Protein AF-A0AAU9LL70-F1 (afdb_monomer_lite)

Organism: NCBI:txid622444

Secondary structure (DSSP, 8-state):
----SSS--HHHHHHHHHHHHH-TTS-HHHHHHHHHHHTT------S-----SSHHHHHHHHHHHHHHHHHHHHHHHHHHHHHHHHHHHHHHHHHH--

Structure (mmCIF, N/CA/C/O backbone):
data_AF-A0AAU9LL70-F1
#
_entry.id   AF-A0AAU9LL70-F1
#
loop_
_atom_site.group_PDB
_atom_site.id
_atom_site.type_symbol
_atom_site.label_atom_id
_atom_site.label_alt_id
_atom_site.label_comp_id
_atom_site.label_asym_id
_atom_site.label_entity_id
_atom_site.label_seq_id
_atom_site.pdbx_PDB_ins_code
_atom_site.Cartn_x
_atom_site.Cartn_y
_atom_site.Cartn_z
_atom_site.occupancy
_atom_site.B_iso_or_equiv
_atom_site.auth_seq_id
_atom_site.auth_comp_id
_atom_site.auth_asym_id
_atom_site.auth_atom_id
_atom_site.pdbx_PDB_model_num
ATOM 1 N N . MET A 1 1 ? 11.683 7.962 -34.317 1.00 46.47 1 MET A N 1
ATOM 2 C CA . MET A 1 1 ? 12.160 8.437 -32.997 1.00 46.47 1 MET A CA 1
ATOM 3 C C . MET A 1 1 ? 12.930 7.298 -32.333 1.00 46.47 1 MET A C 1
ATOM 5 O O . MET A 1 1 ? 12.306 6.416 -31.763 1.00 46.47 1 MET A O 1
ATOM 9 N N . SER A 1 2 ? 14.258 7.250 -32.496 1.00 46.19 2 SER A N 1
ATOM 10 C CA . SER A 1 2 ? 15.106 6.187 -31.930 1.00 46.19 2 SER A CA 1
ATOM 11 C C . SER A 1 2 ? 15.526 6.580 -30.514 1.00 46.19 2 SER A C 1
ATOM 13 O O . SER A 1 2 ? 16.367 7.462 -30.321 1.00 46.19 2 SER A O 1
ATOM 15 N N . THR A 1 3 ? 14.884 5.991 -29.507 1.00 55.53 3 THR A N 1
ATOM 16 C CA . THR A 1 3 ? 15.307 6.129 -28.115 1.00 55.53 3 THR A CA 1
ATOM 17 C C . THR A 1 3 ? 16.560 5.279 -27.945 1.00 55.53 3 THR A C 1
ATOM 19 O O . THR A 1 3 ? 16.478 4.069 -27.799 1.00 55.53 3 THR A O 1
ATOM 22 N N . LYS A 1 4 ? 17.740 5.908 -28.015 1.00 56.69 4 LYS A N 1
ATOM 23 C CA . LYS A 1 4 ? 19.054 5.271 -27.803 1.00 56.69 4 LYS A CA 1
ATOM 24 C C . LYS A 1 4 ? 19.132 4.596 -26.420 1.00 56.69 4 LYS A C 1
ATOM 26 O O . LYS A 1 4 ? 19.624 5.204 -25.472 1.00 56.69 4 LYS A O 1
ATOM 31 N N . GLY A 1 5 ? 18.557 3.404 -26.273 1.00 62.56 5 GLY A N 1
ATOM 32 C CA . GLY A 1 5 ? 18.642 2.505 -25.117 1.00 62.56 5 GLY A CA 1
ATOM 33 C C . GLY A 1 5 ? 18.089 3.003 -23.772 1.00 62.56 5 GLY A C 1
ATOM 34 O O . GLY A 1 5 ? 18.131 2.244 -22.810 1.00 62.56 5 GLY A O 1
ATOM 35 N N . LYS A 1 6 ? 17.600 4.251 -23.657 1.00 64.19 6 LYS A N 1
ATOM 36 C CA . LYS A 1 6 ? 17.181 4.844 -22.366 1.00 64.19 6 LYS A CA 1
ATOM 37 C C . LYS A 1 6 ? 15.733 4.552 -21.977 1.00 64.19 6 LYS A C 1
ATOM 39 O O . LYS A 1 6 ? 15.448 4.374 -20.800 1.00 64.19 6 LYS A O 1
ATOM 44 N N . TRP A 1 7 ? 14.823 4.540 -22.947 1.00 77.31 7 TRP A N 1
ATOM 45 C CA . TRP A 1 7 ? 13.389 4.379 -22.711 1.00 77.31 7 TRP A CA 1
ATOM 46 C C . TRP A 1 7 ? 12.762 3.551 -23.822 1.00 77.31 7 TRP A C 1
ATOM 48 O O . TRP A 1 7 ? 13.132 3.697 -24.986 1.00 77.31 7 TRP A O 1
ATOM 58 N N . LEU A 1 8 ? 11.778 2.729 -23.463 1.00 82.44 8 LEU A N 1
ATOM 59 C CA . LEU A 1 8 ? 10.976 1.997 -24.435 1.00 82.44 8 LEU A CA 1
ATOM 60 C C . LEU A 1 8 ? 10.041 2.953 -25.176 1.00 82.44 8 LEU A C 1
ATOM 62 O O . LEU A 1 8 ? 9.315 3.734 -24.547 1.00 82.44 8 LEU A O 1
ATOM 66 N N . THR A 1 9 ? 10.014 2.852 -26.501 1.00 85.75 9 THR A N 1
ATOM 67 C CA . THR A 1 9 ? 8.973 3.488 -27.311 1.00 85.75 9 THR A CA 1
ATOM 68 C C . THR A 1 9 ? 7.618 2.824 -27.050 1.00 85.75 9 THR A C 1
ATOM 70 O O . THR A 1 9 ? 7.533 1.720 -26.508 1.00 85.75 9 THR A O 1
ATOM 73 N N . ILE A 1 10 ? 6.533 3.498 -27.439 1.00 84.25 10 ILE A N 1
ATOM 74 C CA . ILE A 1 10 ? 5.170 2.956 -27.317 1.00 84.25 10 ILE A CA 1
ATOM 75 C C . ILE A 1 10 ? 5.061 1.604 -28.037 1.00 84.25 10 ILE A C 1
ATOM 77 O O . ILE A 1 10 ? 4.525 0.651 -27.484 1.00 84.25 10 ILE A O 1
ATOM 81 N N . GLU A 1 11 ? 5.653 1.491 -29.224 1.00 86.00 11 GLU A N 1
ATOM 82 C CA . GLU A 1 11 ? 5.652 0.261 -30.015 1.00 86.00 11 GLU A CA 1
ATOM 83 C C . GLU A 1 11 ? 6.383 -0.891 -29.310 1.00 86.00 11 GLU A C 1
ATOM 85 O O . GLU A 1 11 ? 5.865 -2.005 -29.232 1.00 86.00 11 GLU A O 1
ATOM 90 N N . GLN A 1 12 ? 7.542 -0.618 -28.703 1.00 86.12 12 GLN A N 1
ATOM 91 C CA . GLN A 1 12 ? 8.290 -1.623 -27.942 1.00 86.12 12 GLN A CA 1
ATOM 92 C C . GLN A 1 12 ? 7.522 -2.081 -26.691 1.00 86.12 12 GLN A C 1
ATOM 94 O O . GLN A 1 12 ? 7.550 -3.262 -26.347 1.00 86.12 12 GLN A O 1
ATOM 99 N N . LYS A 1 13 ? 6.774 -1.183 -26.033 1.00 87.25 13 LYS A N 1
ATOM 100 C CA . LYS A 1 13 ? 5.883 -1.553 -24.917 1.00 87.25 13 LYS A CA 1
ATOM 101 C C . LYS A 1 13 ? 4.769 -2.494 -25.374 1.00 87.25 13 LYS A C 1
ATOM 103 O O . LYS A 1 13 ? 4.533 -3.506 -24.719 1.00 87.25 13 LYS A O 1
ATOM 108 N N . CYS A 1 14 ? 4.128 -2.204 -26.507 1.00 89.50 14 CYS A N 1
ATOM 109 C CA . CYS A 1 14 ? 3.105 -3.082 -27.078 1.00 89.50 14 CYS A CA 1
ATOM 110 C C . CYS A 1 14 ? 3.667 -4.474 -27.407 1.00 89.50 14 CYS A C 1
ATOM 112 O O . CYS A 1 14 ? 2.997 -5.474 -27.160 1.00 89.50 14 CYS A O 1
ATOM 114 N N . GLN A 1 15 ? 4.911 -4.558 -27.890 1.00 86.81 15 GLN A N 1
ATOM 115 C CA . GLN A 1 15 ? 5.580 -5.837 -28.158 1.00 86.81 15 GLN A CA 1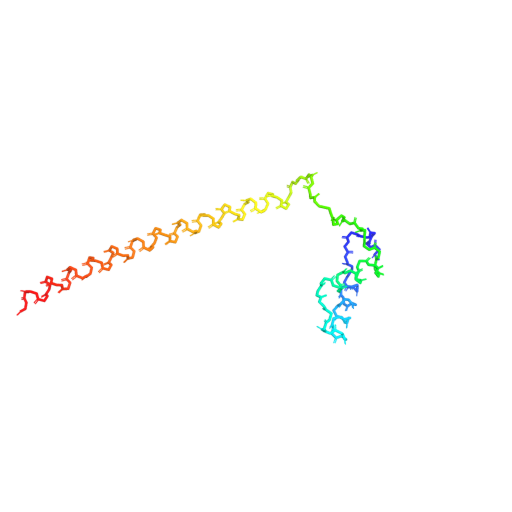
ATOM 116 C C . GLN A 1 15 ? 5.850 -6.647 -26.879 1.00 86.81 15 GLN A C 1
ATOM 118 O O . GLN A 1 15 ? 5.656 -7.860 -26.883 1.00 86.81 15 GLN A O 1
ATOM 123 N N . ILE A 1 16 ? 6.233 -5.996 -25.774 1.00 87.56 16 ILE A N 1
ATOM 124 C CA . ILE A 1 16 ? 6.405 -6.664 -24.469 1.00 87.56 16 ILE A CA 1
ATOM 125 C C . ILE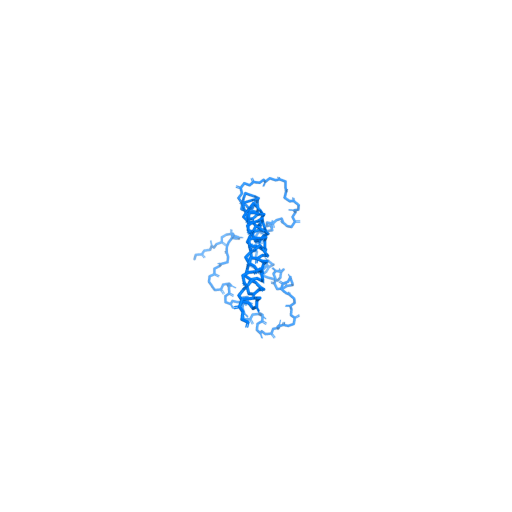 A 1 16 ? 5.070 -7.206 -23.953 1.00 87.56 16 ILE A C 1
ATOM 127 O O . ILE A 1 16 ? 5.004 -8.347 -23.500 1.00 87.56 16 ILE A O 1
ATOM 131 N N . ILE A 1 17 ? 4.002 -6.410 -24.053 1.00 87.81 17 ILE A N 1
ATOM 132 C CA . ILE A 1 17 ? 2.653 -6.822 -23.645 1.00 87.81 17 ILE A CA 1
ATOM 133 C C . ILE A 1 17 ? 2.193 -8.021 -24.485 1.00 87.81 17 ILE A C 1
ATOM 135 O O . ILE A 1 17 ? 1.746 -9.023 -23.932 1.00 87.81 17 ILE A O 1
ATOM 139 N N . ALA A 1 18 ? 2.373 -7.972 -25.807 1.00 88.31 18 ALA A N 1
ATOM 140 C CA . ALA A 1 18 ? 2.036 -9.084 -26.692 1.00 88.31 18 ALA A CA 1
ATOM 141 C C . ALA A 1 18 ? 2.834 -10.360 -26.365 1.00 88.31 18 ALA A C 1
ATOM 143 O O . ALA A 1 18 ? 2.261 -11.449 -26.382 1.00 88.31 18 ALA A O 1
ATOM 144 N N . GLN A 1 19 ? 4.123 -10.235 -26.027 1.00 85.25 19 GLN A N 1
ATOM 145 C CA . GLN A 1 19 ? 4.946 -11.371 -25.602 1.00 85.25 19 GLN A CA 1
ATOM 146 C C . GLN A 1 19 ? 4.431 -11.983 -24.292 1.00 85.25 19 GLN A C 1
ATOM 148 O O . GLN A 1 19 ? 4.283 -13.199 -24.206 1.00 85.25 19 GLN A O 1
ATOM 153 N N . HIS A 1 20 ? 4.081 -11.154 -23.304 1.00 85.06 20 HIS A N 1
ATOM 154 C CA . HIS A 1 20 ? 3.489 -11.616 -22.045 1.00 85.06 20 HIS A CA 1
ATOM 155 C C . HIS A 1 20 ? 2.144 -12.327 -22.253 1.00 85.06 20 HIS A C 1
ATOM 157 O O . HIS A 1 20 ? 1.865 -13.323 -21.598 1.00 85.06 20 HIS A O 1
ATOM 163 N N . HIS A 1 21 ? 1.309 -11.852 -23.180 1.00 83.62 21 HIS A N 1
ATOM 164 C CA . HIS A 1 21 ? 0.038 -12.515 -23.486 1.00 83.62 21 HIS A CA 1
ATOM 165 C C . HIS A 1 21 ? 0.204 -13.856 -24.210 1.00 83.62 21 HIS A C 1
ATOM 167 O O . HIS A 1 21 ? -0.654 -14.722 -24.059 1.00 83.62 21 HIS A O 1
ATOM 173 N N . ARG A 1 22 ? 1.275 -14.035 -24.992 1.00 81.50 22 ARG A N 1
ATOM 174 C CA . ARG A 1 22 ? 1.572 -15.307 -25.671 1.00 81.50 22 ARG A CA 1
ATOM 175 C C . ARG A 1 22 ? 2.132 -16.352 -24.715 1.00 81.50 22 ARG A C 1
ATOM 177 O O . ARG A 1 22 ? 1.783 -17.520 -24.830 1.00 81.50 22 ARG A O 1
ATOM 184 N N . GLU A 1 23 ? 2.965 -15.927 -23.770 1.00 73.69 23 GLU A N 1
ATOM 185 C CA . GLU A 1 23 ? 3.624 -16.809 -22.803 1.00 73.69 23 GLU A CA 1
ATOM 186 C C . GLU A 1 23 ? 3.471 -16.257 -21.372 1.00 73.69 23 GLU A C 1
ATOM 188 O O . GLU A 1 23 ? 4.442 -15.806 -20.759 1.00 73.69 23 GLU A O 1
ATOM 193 N N . PRO A 1 24 ? 2.250 -16.291 -20.802 1.00 66.00 24 PRO A N 1
ATOM 194 C CA . PRO A 1 24 ? 1.961 -15.711 -19.486 1.00 66.00 24 PRO A CA 1
ATOM 195 C C . PRO A 1 24 ? 2.622 -16.463 -18.318 1.00 66.00 24 PRO A C 1
ATOM 197 O O . PRO A 1 24 ? 2.596 -15.990 -17.186 1.00 66.00 24 PRO A O 1
ATOM 200 N N . SER A 1 25 ? 3.228 -17.628 -18.574 1.00 57.72 25 SER A N 1
ATOM 201 C CA . SER A 1 25 ? 4.029 -18.382 -17.601 1.00 57.72 25 SER A CA 1
ATOM 202 C C . SER A 1 25 ? 5.450 -17.837 -17.423 1.00 57.72 25 SER A C 1
ATOM 204 O O . SER A 1 25 ? 6.161 -18.282 -16.521 1.00 57.72 25 SER A O 1
ATOM 206 N N . ILE A 1 26 ? 5.889 -16.898 -18.268 1.00 64.62 26 ILE A N 1
ATOM 207 C CA . ILE A 1 26 ? 7.179 -16.227 -18.111 1.00 64.62 26 ILE A CA 1
ATOM 208 C C . ILE A 1 26 ? 7.107 -15.324 -16.877 1.00 64.62 26 ILE A C 1
ATOM 210 O O . ILE A 1 26 ? 6.390 -14.325 -16.852 1.00 64.62 26 ILE A O 1
ATOM 214 N N . ASN A 1 27 ? 7.895 -15.652 -15.850 1.00 77.31 27 ASN A N 1
ATOM 215 C CA . ASN A 1 27 ? 8.086 -14.782 -14.691 1.00 77.31 27 ASN A CA 1
ATOM 216 C C . ASN A 1 27 ? 8.555 -13.396 -15.176 1.00 77.31 27 ASN A C 1
ATOM 218 O O . ASN A 1 27 ? 9.435 -13.308 -16.034 1.00 77.31 27 ASN A O 1
ATOM 222 N N . TYR A 1 28 ? 8.013 -12.311 -14.616 1.00 79.12 28 TYR A N 1
ATOM 223 C CA . TYR A 1 28 ? 8.356 -10.931 -14.979 1.00 79.12 28 TYR A CA 1
ATOM 224 C C . TYR A 1 28 ? 9.870 -10.664 -15.088 1.00 79.12 28 TYR A C 1
ATOM 226 O O . TYR A 1 28 ? 10.297 -9.881 -15.939 1.00 79.12 28 TYR A O 1
ATOM 234 N N . THR A 1 29 ? 10.699 -11.355 -14.300 1.00 79.38 29 THR A N 1
ATOM 235 C CA . THR A 1 29 ? 12.167 -11.300 -14.402 1.00 79.38 29 THR A CA 1
ATOM 236 C C . THR A 1 29 ? 12.680 -11.751 -15.772 1.00 79.38 29 THR A C 1
ATOM 238 O O . THR A 1 29 ? 13.501 -11.066 -16.383 1.00 79.38 29 THR A O 1
ATOM 241 N N . GLN A 1 30 ? 12.171 -12.867 -16.291 1.00 78.94 30 GLN A N 1
ATOM 242 C CA . GLN A 1 30 ? 12.545 -13.415 -17.595 1.00 78.94 30 GLN A CA 1
ATOM 243 C C . GLN A 1 30 ? 12.032 -12.536 -18.743 1.00 78.94 30 GLN A C 1
ATOM 245 O O . GLN A 1 30 ? 12.781 -12.270 -19.682 1.00 78.94 30 GLN A O 1
ATOM 250 N N . LEU A 1 31 ? 10.813 -11.994 -18.630 1.00 83.06 31 LEU A N 1
ATOM 251 C CA . LEU A 1 31 ? 10.277 -11.038 -19.607 1.00 83.06 31 LEU A CA 1
ATOM 252 C C . LEU A 1 31 ? 11.120 -9.754 -19.654 1.00 83.06 31 LEU A C 1
ATOM 254 O O . LEU A 1 31 ? 11.384 -9.212 -20.727 1.00 83.06 31 LEU A O 1
ATOM 258 N N . SER A 1 32 ? 11.589 -9.286 -18.493 1.00 81.56 32 SER A N 1
ATOM 259 C CA . SER A 1 32 ? 12.463 -8.113 -18.408 1.00 81.56 32 SER A CA 1
ATOM 260 C C . SER A 1 32 ? 13.831 -8.358 -19.051 1.00 81.56 32 SER A C 1
ATOM 262 O O . SER A 1 32 ? 14.354 -7.471 -19.725 1.00 81.56 32 SER A O 1
ATOM 264 N N . LEU A 1 33 ? 14.396 -9.559 -18.883 1.00 82.12 33 LEU A N 1
ATOM 265 C CA . LEU A 1 33 ? 15.663 -9.944 -19.500 1.00 82.12 33 LEU A CA 1
ATOM 266 C C . LEU A 1 33 ? 15.510 -10.029 -21.020 1.00 82.12 33 LEU A C 1
ATOM 268 O O . LEU A 1 33 ? 16.300 -9.428 -21.744 1.00 82.12 33 LEU A O 1
ATOM 272 N N . TRP A 1 34 ? 14.441 -10.677 -21.488 1.00 85.81 34 TRP A N 1
ATOM 273 C CA . TRP A 1 34 ? 14.089 -10.734 -22.904 1.00 85.81 34 TRP A CA 1
ATOM 274 C C . TRP A 1 34 ? 13.969 -9.335 -23.516 1.00 85.81 34 TRP A C 1
ATOM 276 O O . TRP A 1 34 ? 14.586 -9.064 -24.543 1.00 85.81 34 TRP A O 1
ATOM 286 N N . ALA A 1 35 ? 13.246 -8.417 -22.866 1.00 84.94 35 ALA A N 1
ATOM 287 C CA . ALA A 1 35 ? 13.072 -7.053 -23.362 1.00 84.94 35 ALA A CA 1
ATOM 288 C C . ALA A 1 35 ? 14.401 -6.279 -23.418 1.00 84.94 35 ALA A C 1
ATOM 290 O O . ALA A 1 35 ? 14.659 -5.564 -24.388 1.00 84.94 35 ALA A O 1
ATOM 291 N N . LYS A 1 36 ? 15.264 -6.443 -22.404 1.00 81.62 36 LYS A N 1
ATOM 292 C CA . LYS A 1 36 ? 16.602 -5.830 -22.375 1.00 81.62 36 LYS A CA 1
ATOM 293 C C . LYS A 1 36 ? 17.464 -6.304 -23.541 1.00 81.62 36 LYS A C 1
ATOM 295 O O . LYS A 1 36 ? 18.044 -5.471 -24.231 1.00 81.62 36 LYS A O 1
ATOM 300 N N . THR A 1 37 ? 17.488 -7.612 -23.793 1.00 83.44 37 THR A N 1
ATOM 301 C CA . THR A 1 37 ? 18.223 -8.206 -24.917 1.00 83.44 37 THR A CA 1
ATOM 302 C C . THR A 1 37 ? 17.632 -7.788 -26.264 1.00 83.44 37 THR A C 1
ATOM 304 O O . THR A 1 37 ? 18.367 -7.398 -27.163 1.00 83.44 37 THR A O 1
ATOM 307 N N . ARG A 1 38 ? 16.302 -7.829 -26.413 1.00 83.88 38 ARG A N 1
ATOM 308 C CA . ARG A 1 38 ? 15.603 -7.609 -27.689 1.00 83.88 38 ARG A CA 1
ATOM 309 C C . ARG A 1 38 ? 15.705 -6.180 -28.218 1.00 83.88 38 ARG A C 1
ATOM 311 O O . ARG A 1 38 ? 15.694 -5.995 -29.436 1.00 83.88 38 ARG A O 1
ATOM 318 N N . PHE A 1 39 ? 15.735 -5.199 -27.318 1.00 85.12 39 PHE A N 1
ATOM 319 C CA . PHE A 1 39 ? 15.738 -3.772 -27.655 1.00 85.12 39 PHE A CA 1
ATOM 320 C C . PHE A 1 39 ? 17.069 -3.083 -27.372 1.00 85.12 39 PHE A C 1
ATOM 322 O O . PHE A 1 39 ? 17.110 -1.854 -27.396 1.00 85.12 39 PHE A O 1
ATOM 329 N N . GLU A 1 40 ? 18.121 -3.856 -27.075 1.00 76.88 40 GLU A N 1
ATOM 330 C CA . GLU A 1 40 ? 19.446 -3.329 -26.727 1.00 76.88 40 GLU A CA 1
ATOM 331 C C . GLU A 1 40 ? 19.338 -2.219 -25.671 1.00 76.88 40 GLU A C 1
ATOM 333 O O . GLU A 1 40 ? 19.986 -1.170 -25.741 1.00 76.88 40 GLU A O 1
ATOM 338 N N . LEU A 1 41 ? 18.444 -2.428 -24.694 1.00 73.81 41 LEU A N 1
ATOM 339 C CA . LEU A 1 41 ? 18.324 -1.500 -23.582 1.00 73.81 41 LEU A CA 1
ATOM 340 C C . LEU A 1 41 ? 19.660 -1.561 -22.864 1.00 73.81 41 LEU A C 1
ATOM 342 O O . LEU A 1 41 ? 20.088 -2.644 -22.456 1.00 73.81 41 LEU A O 1
ATOM 346 N N . SER A 1 42 ? 20.319 -0.407 -22.748 1.00 64.00 42 SER A N 1
ATOM 347 C CA . SER A 1 42 ? 21.610 -0.311 -22.076 1.00 64.00 42 SER A CA 1
ATOM 348 C C . SER A 1 42 ? 21.522 -1.080 -20.760 1.00 64.00 42 SER A C 1
ATOM 350 O O . SER A 1 42 ? 20.531 -0.900 -20.035 1.00 64.00 42 SER A O 1
ATOM 352 N N . PRO A 1 43 ? 22.507 -1.932 -20.427 1.00 56.28 43 PRO A N 1
ATOM 353 C CA . PRO A 1 43 ? 22.574 -2.532 -19.116 1.00 56.28 43 PRO A CA 1
ATOM 354 C C . PRO A 1 43 ? 22.884 -1.395 -18.147 1.00 56.28 43 PRO A C 1
ATOM 356 O O . PRO A 1 43 ? 24.027 -1.151 -17.776 1.00 56.28 43 PRO A O 1
ATOM 359 N N . ASN A 1 44 ? 21.853 -0.669 -17.723 1.00 47.34 44 ASN A N 1
ATOM 360 C CA . ASN A 1 44 ? 21.896 0.007 -16.447 1.00 47.34 44 ASN A CA 1
ATOM 361 C C . ASN A 1 44 ? 22.003 -1.135 -15.447 1.00 47.34 44 ASN A C 1
ATOM 363 O O . ASN A 1 44 ? 21.004 -1.782 -15.135 1.00 47.34 44 ASN A O 1
ATOM 367 N N . HIS A 1 45 ? 23.251 -1.475 -15.129 1.00 45.34 45 HIS A N 1
ATOM 368 C CA . HIS A 1 45 ? 23.690 -2.143 -13.923 1.00 45.34 45 HIS A CA 1
ATOM 369 C C . HIS A 1 45 ? 22.553 -2.815 -13.153 1.00 45.34 45 HIS A C 1
ATOM 371 O O . HIS A 1 45 ? 21.840 -2.183 -12.379 1.00 45.34 45 HIS A O 1
ATOM 377 N N . SER A 1 46 ? 22.487 -4.138 -13.247 1.00 50.47 46 SER A N 1
ATOM 378 C CA . SER A 1 46 ? 22.249 -4.904 -12.030 1.00 50.47 46 SER A CA 1
ATOM 379 C C . SER A 1 46 ? 23.516 -4.823 -11.167 1.00 50.47 46 SER A C 1
ATOM 381 O O . SER A 1 46 ? 24.212 -5.818 -10.994 1.00 50.47 46 SER A O 1
ATOM 383 N N . GLN A 1 47 ? 23.870 -3.633 -10.682 1.00 43.09 47 GLN A N 1
ATOM 384 C CA . GLN A 1 47 ? 24.889 -3.485 -9.651 1.00 43.09 47 GLN A CA 1
ATOM 385 C C . GLN A 1 47 ? 24.268 -2.722 -8.496 1.00 43.09 47 GLN A C 1
ATOM 387 O O . GLN A 1 47 ? 23.693 -1.654 -8.689 1.00 43.09 47 GLN A O 1
ATOM 392 N N . TYR A 1 48 ? 24.390 -3.313 -7.310 1.00 43.22 48 TYR A N 1
ATOM 393 C CA . TYR A 1 48 ? 24.725 -2.621 -6.070 1.00 43.22 48 TYR A CA 1
ATOM 394 C C . TYR A 1 48 ? 24.958 -1.118 -6.291 1.00 43.22 48 TYR A C 1
ATOM 396 O O . TYR A 1 48 ? 25.974 -0.775 -6.881 1.00 43.22 48 TYR A O 1
ATOM 404 N N . TYR A 1 49 ? 24.014 -0.252 -5.905 1.00 39.62 49 TYR A N 1
ATOM 405 C CA . TYR A 1 49 ? 24.101 1.197 -6.124 1.00 39.62 49 TYR A CA 1
ATOM 406 C C . TYR A 1 49 ? 25.167 1.817 -5.203 1.00 39.62 49 TYR A C 1
ATOM 408 O O . TYR A 1 49 ? 24.923 1.902 -3.999 1.00 39.62 49 TYR A O 1
ATOM 416 N N . PRO A 1 50 ? 26.307 2.332 -5.706 1.00 50.66 50 PRO A N 1
ATOM 417 C CA . PRO A 1 50 ? 27.1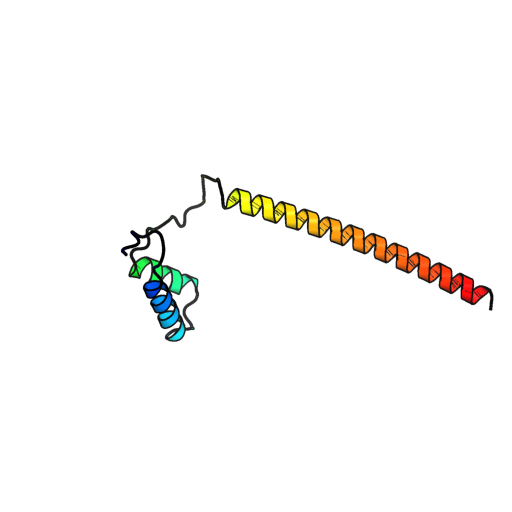86 3.196 -4.942 1.00 50.66 50 PRO A CA 1
ATOM 418 C C . PRO A 1 50 ? 27.109 4.583 -5.597 1.00 50.66 50 PRO A C 1
ATOM 420 O O . PRO A 1 50 ? 27.931 4.925 -6.442 1.00 50.66 50 PRO A O 1
ATOM 423 N N . GLY A 1 51 ? 26.061 5.357 -5.302 1.00 41.69 51 GLY A N 1
ATOM 424 C CA . GLY A 1 51 ? 25.918 6.700 -5.876 1.00 41.69 51 GLY A CA 1
ATOM 425 C C . GLY A 1 51 ? 24.474 7.149 -6.022 1.00 41.69 51 GLY A C 1
ATOM 426 O O . GLY A 1 51 ? 23.818 6.841 -7.014 1.00 41.69 51 GLY A O 1
ATOM 427 N N . GLY A 1 52 ? 23.997 7.890 -5.025 1.00 49.41 52 GLY A N 1
ATOM 428 C CA . GLY A 1 52 ? 22.625 8.359 -4.939 1.00 49.41 52 GLY A CA 1
ATOM 429 C C . GLY A 1 52 ? 22.307 9.595 -5.774 1.00 49.41 52 GLY A C 1
ATOM 430 O O . GLY A 1 52 ? 23.186 10.269 -6.312 1.00 49.41 52 GLY A O 1
ATOM 431 N N . SER A 1 53 ? 21.006 9.900 -5.820 1.00 54.41 53 SER A N 1
ATOM 432 C CA . SER A 1 53 ? 20.472 11.268 -5.626 1.00 54.41 53 SER A CA 1
ATOM 433 C C . SER A 1 53 ? 18.967 11.403 -5.875 1.00 54.41 53 SER A C 1
ATOM 435 O O . SER A 1 53 ? 18.412 12.461 -5.590 1.00 54.41 53 SER A O 1
ATOM 437 N N . ARG A 1 54 ? 18.258 10.371 -6.357 1.00 47.53 54 ARG A N 1
ATOM 438 C CA . ARG A 1 54 ? 16.798 10.492 -6.542 1.00 47.53 54 ARG A CA 1
ATOM 439 C C . ARG A 1 54 ? 15.973 9.319 -6.033 1.00 47.53 54 ARG A C 1
ATOM 441 O O . ARG A 1 54 ? 15.051 9.537 -5.264 1.00 47.53 54 ARG A O 1
ATOM 448 N N . ALA A 1 55 ? 16.338 8.089 -6.381 1.00 53.69 55 ALA A N 1
ATOM 449 C CA . ALA A 1 55 ? 15.663 6.919 -5.821 1.00 53.69 55 ALA A CA 1
ATOM 450 C C . ALA A 1 55 ? 15.896 6.827 -4.303 1.00 53.69 55 ALA A C 1
ATOM 452 O O . ALA A 1 55 ? 14.951 6.656 -3.548 1.00 53.69 55 ALA A O 1
ATOM 453 N N . ASP A 1 56 ? 17.127 7.053 -3.836 1.00 55.59 56 ASP A N 1
ATOM 454 C CA . ASP A 1 56 ? 17.447 6.995 -2.402 1.00 55.59 56 ASP A CA 1
ATOM 455 C C . ASP A 1 56 ? 16.747 8.092 -1.592 1.00 55.59 56 ASP A C 1
ATOM 457 O O . ASP A 1 56 ? 16.292 7.852 -0.477 1.00 55.59 56 ASP A O 1
ATOM 461 N N . THR A 1 57 ? 16.615 9.299 -2.150 1.00 66.44 57 THR A N 1
ATOM 462 C CA . THR A 1 57 ? 15.899 10.396 -1.485 1.00 66.44 57 THR A CA 1
ATOM 463 C C . THR A 1 57 ? 14.397 10.132 -1.450 1.00 66.44 57 THR A C 1
ATOM 465 O O . THR A 1 57 ? 13.763 10.398 -0.428 1.00 66.44 57 THR A O 1
ATOM 468 N N . GLU A 1 58 ? 13.838 9.548 -2.513 1.00 66.69 58 GLU A N 1
ATOM 469 C CA . GLU A 1 58 ? 12.450 9.085 -2.560 1.00 66.69 58 GLU A CA 1
ATOM 470 C C . GLU A 1 58 ? 12.204 7.943 -1.559 1.00 66.69 58 GLU A C 1
ATOM 472 O O . GLU A 1 58 ? 11.244 8.016 -0.793 1.00 66.69 58 GLU A O 1
ATOM 477 N N . HIS A 1 59 ? 13.092 6.949 -1.466 1.00 73.06 59 HIS A N 1
ATOM 478 C CA . HIS A 1 59 ? 12.998 5.864 -0.483 1.00 73.06 59 HIS A CA 1
ATOM 479 C C . HIS A 1 59 ? 13.067 6.388 0.955 1.00 73.06 59 HIS A C 1
ATOM 481 O O . HIS A 1 59 ? 12.176 6.100 1.751 1.00 73.06 59 HIS A O 1
ATOM 487 N N . VAL A 1 60 ? 14.037 7.254 1.270 1.00 79.44 60 VAL A N 1
ATOM 488 C CA . VAL A 1 60 ? 14.150 7.887 2.596 1.00 79.44 60 VAL A CA 1
ATOM 489 C C . VAL A 1 60 ? 12.917 8.736 2.918 1.00 79.44 60 VAL A C 1
ATOM 491 O O . VAL A 1 60 ? 12.462 8.771 4.065 1.00 79.44 60 VAL A O 1
ATOM 494 N N . HIS A 1 61 ? 12.359 9.439 1.932 1.00 83.31 61 HIS A N 1
ATOM 495 C CA . HIS A 1 61 ? 11.139 10.217 2.123 1.00 83.31 61 HIS A CA 1
ATOM 496 C C . HIS A 1 61 ? 9.929 9.315 2.400 1.00 83.31 61 HIS A C 1
ATOM 498 O O . HIS A 1 61 ? 9.180 9.568 3.347 1.00 83.31 61 HIS A O 1
ATOM 504 N N . VAL A 1 62 ? 9.764 8.242 1.627 1.00 88.62 62 VAL A N 1
ATOM 505 C CA . VAL A 1 62 ? 8.694 7.255 1.817 1.00 88.62 62 VAL A CA 1
ATOM 506 C C . VAL A 1 62 ? 8.824 6.560 3.172 1.00 88.62 62 VAL A C 1
ATOM 508 O O . VAL A 1 62 ? 7.819 6.416 3.867 1.00 88.62 62 VAL A O 1
ATOM 511 N N . ASP A 1 63 ? 10.030 6.205 3.606 1.00 89.12 63 ASP A N 1
ATOM 512 C CA . ASP A 1 63 ? 10.255 5.583 4.915 1.00 89.12 63 ASP A CA 1
ATOM 513 C C . ASP A 1 63 ? 9.921 6.538 6.065 1.00 89.12 63 ASP A C 1
ATOM 515 O O . ASP A 1 63 ? 9.244 6.149 7.021 1.00 89.12 63 ASP A O 1
ATOM 519 N N . LYS A 1 64 ? 10.271 7.825 5.937 1.00 94.25 64 LYS A N 1
ATOM 520 C CA . LYS A 1 64 ? 9.837 8.861 6.890 1.00 94.25 64 LYS A CA 1
ATOM 521 C C . LYS A 1 64 ? 8.315 8.995 6.934 1.00 94.25 64 LYS A C 1
ATOM 523 O O . LYS A 1 64 ? 7.750 9.140 8.018 1.00 94.25 64 LYS A O 1
ATOM 528 N N . LEU A 1 65 ? 7.639 8.955 5.784 1.00 95.69 65 LEU A N 1
ATOM 529 C CA . LEU A 1 65 ? 6.175 8.997 5.729 1.00 95.69 65 LEU A CA 1
ATOM 530 C C . LEU A 1 65 ? 5.550 7.756 6.376 1.00 95.69 65 LEU A C 1
ATOM 532 O O . LEU A 1 65 ? 4.608 7.890 7.156 1.00 95.69 65 LEU A O 1
ATOM 536 N N . ARG A 1 66 ? 6.101 6.565 6.122 1.00 95.00 66 ARG A N 1
ATOM 537 C CA . ARG A 1 66 ? 5.662 5.307 6.747 1.00 95.00 66 ARG A CA 1
ATOM 538 C C . ARG A 1 66 ? 5.822 5.342 8.262 1.00 95.00 66 ARG A C 1
ATOM 540 O O . ARG A 1 66 ? 4.900 4.955 8.982 1.00 95.00 66 ARG A O 1
ATOM 547 N N . GLN A 1 67 ? 6.952 5.849 8.749 1.00 95.88 67 GLN A N 1
ATOM 548 C CA . GLN A 1 67 ? 7.199 5.992 10.181 1.00 95.88 67 GLN A CA 1
ATOM 549 C C . GLN A 1 67 ? 6.195 6.958 10.822 1.00 95.88 67 GLN A C 1
ATOM 551 O O . GLN A 1 67 ? 5.580 6.616 11.830 1.00 95.88 67 GLN A O 1
ATOM 556 N N . LYS A 1 68 ? 5.954 8.120 10.199 1.00 97.50 68 LYS A N 1
ATOM 557 C CA . LYS A 1 68 ? 4.946 9.087 10.664 1.00 97.50 68 LYS A CA 1
ATOM 558 C C . LYS A 1 68 ? 3.537 8.498 10.691 1.00 97.50 68 LYS A C 1
ATOM 560 O O . LYS A 1 68 ? 2.827 8.674 11.676 1.00 97.50 68 LYS A O 1
ATOM 565 N N . ALA A 1 69 ? 3.137 7.787 9.637 1.00 96.44 69 ALA A N 1
ATOM 566 C CA . ALA A 1 69 ? 1.828 7.141 9.569 1.00 96.44 69 ALA A CA 1
ATOM 567 C C . ALA A 1 69 ? 1.662 6.081 10.671 1.00 96.44 69 ALA A C 1
ATOM 569 O O . ALA A 1 69 ? 0.612 6.007 11.305 1.00 96.44 69 ALA A O 1
ATOM 570 N N . THR A 1 70 ? 2.717 5.308 10.941 1.00 97.00 70 THR A N 1
ATOM 571 C CA . THR A 1 70 ? 2.721 4.281 11.992 1.00 97.00 70 THR A CA 1
ATOM 572 C C . THR A 1 70 ? 2.601 4.895 13.384 1.00 97.00 70 THR A C 1
ATOM 574 O O . THR A 1 70 ? 1.824 4.407 14.204 1.00 97.00 70 THR A O 1
ATOM 577 N N . GLU A 1 71 ? 3.331 5.978 13.657 1.00 98.06 71 GLU A N 1
ATOM 578 C CA . GLU A 1 71 ? 3.233 6.671 14.944 1.00 98.06 71 GLU A CA 1
ATOM 579 C C . GLU A 1 71 ? 1.837 7.267 15.139 1.00 98.06 71 GLU A C 1
ATOM 581 O O . GLU A 1 71 ? 1.197 7.035 16.165 1.00 98.06 71 GLU A O 1
ATOM 586 N N . ARG A 1 72 ? 1.297 7.930 14.107 1.00 97.50 72 ARG A N 1
ATOM 587 C CA . ARG A 1 72 ? -0.042 8.521 14.184 1.00 97.50 72 ARG A CA 1
ATOM 588 C C . ARG A 1 72 ? -1.133 7.472 14.398 1.00 97.50 72 ARG A C 1
ATOM 590 O O . ARG A 1 72 ? -2.077 7.715 15.147 1.00 97.50 72 ARG A O 1
ATOM 597 N N . LEU A 1 73 ? -0.998 6.297 13.782 1.00 97.75 73 LEU A N 1
ATOM 598 C CA . LEU A 1 73 ? -1.913 5.180 14.008 1.00 97.75 73 LEU A CA 1
ATOM 599 C C . LEU A 1 73 ? -1.897 4.732 15.479 1.00 97.75 73 LEU A C 1
ATOM 601 O O . LEU A 1 73 ? -2.955 4.538 16.075 1.00 97.75 73 LEU A O 1
AT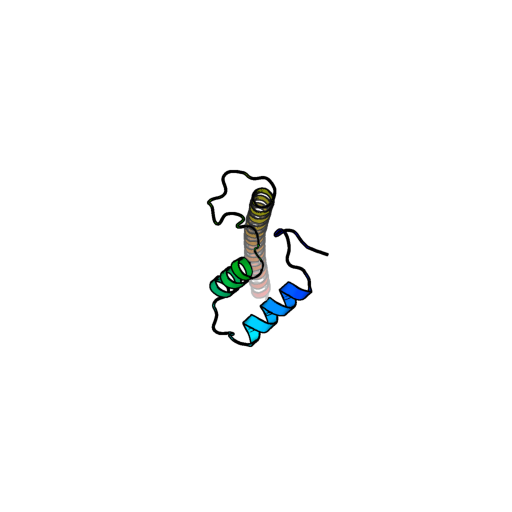OM 605 N N . ARG A 1 74 ? -0.713 4.637 16.096 1.00 97.25 74 ARG A N 1
ATOM 606 C CA . ARG A 1 74 ? -0.577 4.259 17.513 1.00 97.25 74 ARG A CA 1
ATOM 607 C C . ARG A 1 74 ? -1.198 5.283 18.457 1.00 97.25 74 ARG A C 1
ATOM 609 O O . ARG A 1 74 ? -1.795 4.892 19.463 1.00 97.25 74 ARG A O 1
ATOM 616 N N . GLU A 1 75 ? -1.055 6.572 18.162 1.00 97.94 75 GLU A N 1
ATOM 617 C CA . GLU A 1 75 ? -1.704 7.644 18.926 1.00 97.94 75 GLU A CA 1
ATOM 618 C C . GLU A 1 75 ? -3.229 7.530 18.854 1.00 97.94 75 GLU A C 1
ATOM 620 O O . GLU A 1 75 ? -3.885 7.466 19.895 1.00 97.94 75 GLU A O 1
ATOM 625 N N . LEU A 1 76 ? -3.784 7.382 17.646 1.00 98.00 76 LEU A N 1
ATOM 626 C CA . LEU A 1 76 ? -5.226 7.207 17.446 1.00 98.00 76 LEU A CA 1
ATOM 627 C C . LEU A 1 76 ? -5.765 5.974 18.180 1.00 98.00 76 LEU A C 1
ATOM 629 O O . LEU A 1 76 ? -6.829 6.023 18.797 1.00 98.00 76 LEU A O 1
ATOM 633 N N . GLU A 1 77 ? -5.026 4.866 18.179 1.00 98.12 77 GLU A N 1
ATOM 634 C CA . GLU A 1 77 ? -5.410 3.684 18.949 1.00 98.12 77 GLU A CA 1
ATOM 635 C C . GLU A 1 77 ? -5.415 3.933 20.465 1.00 98.12 77 GLU A C 1
ATOM 637 O O . GLU A 1 77 ? -6.255 3.371 21.177 1.00 98.12 77 GLU A O 1
ATOM 642 N N . LYS A 1 78 ? -4.482 4.742 20.990 1.00 98.12 78 LYS A N 1
ATOM 643 C CA . LYS A 1 78 ? -4.468 5.133 22.411 1.00 98.12 78 LYS A CA 1
ATOM 644 C C . LYS A 1 78 ? -5.675 6.011 22.738 1.00 98.12 78 LYS A C 1
ATOM 646 O O . LYS A 1 78 ? -6.389 5.690 23.687 1.00 98.12 78 LYS A O 1
ATOM 651 N N . GLU A 1 79 ? -5.946 7.034 21.933 1.00 97.75 79 GLU A N 1
ATOM 652 C CA . GLU A 1 79 ? -7.114 7.911 22.096 1.00 97.75 79 GLU A CA 1
ATOM 653 C C . GLU A 1 79 ? -8.422 7.104 22.068 1.00 97.75 79 GLU A C 1
ATOM 655 O O . GLU A 1 79 ? -9.246 7.204 22.979 1.00 97.75 79 GLU A O 1
ATOM 660 N N . ALA A 1 80 ? -8.574 6.200 21.095 1.00 97.94 80 ALA A N 1
ATOM 661 C CA . ALA A 1 80 ? -9.740 5.325 20.999 1.00 97.94 80 ALA A CA 1
ATOM 662 C C . ALA A 1 80 ? -9.893 4.404 22.224 1.00 97.94 80 ALA A C 1
ATOM 664 O O . ALA A 1 80 ? -11.013 4.134 22.668 1.00 97.94 80 ALA A O 1
ATOM 665 N N . ARG A 1 81 ? -8.788 3.905 22.798 1.00 97.88 81 ARG A N 1
ATOM 666 C CA . ARG A 1 81 ? -8.826 3.113 24.040 1.00 97.88 81 ARG A CA 1
ATOM 667 C C . ARG A 1 81 ? -9.322 3.940 25.224 1.00 97.88 81 ARG A C 1
ATOM 669 O O . ARG A 1 81 ? -10.152 3.432 25.981 1.00 97.88 81 ARG A O 1
ATOM 676 N N . GLU A 1 82 ? -8.862 5.178 25.372 1.00 97.69 82 GLU A N 1
ATOM 677 C CA . GLU A 1 82 ? -9.304 6.055 26.462 1.00 97.69 82 GLU A CA 1
ATOM 678 C C . GLU A 1 82 ? -10.769 6.470 26.308 1.00 97.69 82 GLU A C 1
ATOM 680 O O . GLU A 1 82 ? -11.532 6.364 27.270 1.00 97.69 82 GLU A O 1
ATOM 685 N N . LEU A 1 83 ? -11.220 6.788 25.091 1.00 97.25 83 LEU A N 1
ATOM 686 C CA . LEU A 1 83 ? -12.638 7.051 24.818 1.00 97.25 83 LEU A CA 1
ATOM 687 C C . LEU A 1 83 ? -13.519 5.851 25.190 1.00 97.25 83 LEU A C 1
ATOM 689 O O . LEU A 1 83 ? -14.525 6.003 25.883 1.00 97.25 83 LEU A O 1
ATOM 693 N N . ARG A 1 84 ? -13.114 4.627 24.827 1.00 97.31 84 ARG A N 1
ATOM 694 C CA . ARG A 1 84 ? -13.838 3.405 25.230 1.00 97.31 84 ARG A CA 1
ATOM 695 C C . ARG A 1 84 ? -13.855 3.189 26.744 1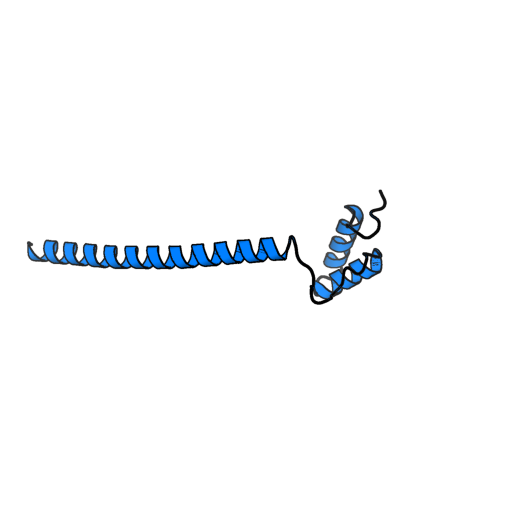.00 97.31 84 ARG A C 1
ATOM 697 O O . ARG A 1 84 ? -14.786 2.563 27.252 1.00 97.31 84 ARG A O 1
ATOM 704 N N . LYS A 1 85 ? -12.827 3.614 27.484 1.00 97.06 85 LYS A N 1
ATOM 705 C CA . LYS A 1 85 ? -12.831 3.552 28.958 1.00 97.06 85 LYS A CA 1
ATOM 706 C C . LYS A 1 85 ? -13.783 4.591 29.540 1.00 97.06 85 LYS A C 1
ATOM 708 O O . LYS A 1 85 ? -14.552 4.256 30.437 1.00 97.06 85 LYS A O 1
ATOM 713 N N . TYR A 1 86 ? -13.758 5.812 29.015 1.00 96.06 86 TYR A N 1
ATOM 714 C CA . TYR A 1 86 ? -14.641 6.891 29.445 1.00 96.06 86 TYR A CA 1
ATOM 715 C C . TYR A 1 86 ? -16.116 6.533 29.236 1.00 96.06 86 TYR A C 1
ATOM 717 O O . TYR A 1 86 ? -16.893 6.584 30.186 1.00 96.06 86 TYR A O 1
ATOM 725 N N . LEU A 1 87 ? -16.478 6.043 28.047 1.00 95.50 87 LEU A N 1
ATOM 726 C CA . LEU A 1 87 ? -17.843 5.593 27.752 1.00 95.50 87 LEU A CA 1
ATOM 727 C C . LEU A 1 87 ? -18.297 4.452 28.672 1.00 95.50 87 LEU A C 1
ATOM 729 O O . LEU A 1 87 ? -19.434 4.444 29.130 1.00 95.50 87 LEU A O 1
ATOM 733 N N . ARG A 1 88 ? -17.402 3.510 29.003 1.00 94.88 88 ARG A N 1
ATOM 734 C CA . ARG A 1 88 ? -17.710 2.446 29.974 1.00 94.88 88 ARG A CA 1
ATOM 735 C C . ARG A 1 88 ? -17.991 2.995 31.371 1.00 94.88 88 ARG A C 1
ATOM 737 O O . ARG A 1 88 ? -18.916 2.515 32.016 1.00 94.88 88 ARG A O 1
ATOM 744 N N . ARG A 1 89 ? -17.222 3.989 31.828 1.00 94.06 89 ARG A N 1
ATOM 745 C CA . ARG A 1 89 ? -17.461 4.652 33.121 1.00 94.06 89 ARG A CA 1
ATOM 746 C C . ARG A 1 89 ? -18.796 5.388 33.125 1.00 94.06 89 ARG A C 1
ATOM 748 O O . ARG A 1 89 ? -19.554 5.191 34.063 1.00 94.06 89 ARG A O 1
ATOM 755 N N . LEU A 1 90 ? -19.090 6.155 32.072 1.00 92.81 90 LEU A N 1
ATOM 756 C CA . LEU A 1 90 ? -20.372 6.845 31.929 1.00 92.81 90 LEU A CA 1
ATOM 757 C C . LEU A 1 90 ? -21.546 5.866 31.987 1.00 92.81 90 LEU A C 1
ATOM 759 O O . LEU A 1 90 ? -22.438 6.044 32.808 1.00 92.81 90 LEU A O 1
ATOM 763 N N . ASN A 1 91 ? -21.504 4.786 31.204 1.00 90.69 91 ASN A N 1
ATOM 764 C CA . ASN A 1 91 ? -22.561 3.774 31.225 1.00 90.69 91 ASN A CA 1
ATOM 765 C C . ASN A 1 91 ? -22.718 3.127 32.609 1.00 90.69 91 ASN A C 1
ATOM 767 O O . ASN A 1 91 ? -23.839 2.919 33.060 1.00 90.69 91 ASN A O 1
ATOM 771 N N . ALA A 1 92 ? -21.614 2.830 33.303 1.00 88.88 92 ALA A N 1
ATOM 772 C CA . ALA A 1 92 ? -21.668 2.282 34.656 1.00 88.88 92 ALA A CA 1
ATOM 773 C C . ALA A 1 92 ? -22.304 3.265 35.652 1.00 88.88 92 ALA A C 1
ATOM 775 O O . ALA A 1 92 ? -23.130 2.853 36.459 1.00 88.88 92 ALA A O 1
ATOM 776 N N . THR A 1 93 ? -21.969 4.558 35.572 1.00 88.62 93 THR A N 1
ATOM 777 C CA . THR A 1 93 ? -22.602 5.586 36.411 1.00 88.62 93 THR A CA 1
ATOM 778 C C . THR A 1 93 ? -24.080 5.767 36.082 1.00 88.62 93 THR A C 1
ATOM 780 O O . THR A 1 93 ? -24.894 5.823 36.995 1.00 88.62 93 THR A O 1
ATOM 783 N N . THR A 1 94 ? -24.458 5.795 34.801 1.00 86.06 94 THR A N 1
ATOM 784 C CA . THR A 1 94 ? -25.861 5.916 34.382 1.00 86.06 94 THR A CA 1
ATOM 785 C C . THR A 1 94 ? -26.696 4.738 34.880 1.00 86.06 94 THR A C 1
ATOM 787 O O . THR A 1 94 ? -27.780 4.949 35.410 1.00 86.06 94 THR A O 1
ATOM 790 N N . ASN A 1 95 ? -26.173 3.514 34.785 1.00 77.75 95 ASN A N 1
ATOM 791 C CA . ASN A 1 95 ? -26.865 2.314 35.260 1.00 77.75 95 ASN A CA 1
ATOM 792 C C . ASN A 1 95 ? -26.920 2.195 36.793 1.00 77.75 95 ASN A C 1
ATOM 794 O O . ASN A 1 95 ? -27.717 1.415 37.291 1.00 77.75 95 ASN A O 1
ATOM 798 N N . ALA A 1 96 ? -26.079 2.918 37.539 1.00 74.50 96 ALA A N 1
ATOM 799 C CA . ALA A 1 96 ? -26.102 2.926 39.005 1.00 74.50 96 ALA A CA 1
ATOM 800 C C . ALA A 1 96 ? -27.115 3.927 39.596 1.00 74.50 96 ALA A C 1
ATOM 802 O O . ALA A 1 96 ? -27.385 3.885 40.794 1.00 74.50 96 ALA A O 1
ATOM 803 N N . HIS A 1 97 ? -27.638 4.845 38.776 1.00 63.06 97 HIS A N 1
ATOM 804 C CA . HIS A 1 97 ? -28.647 5.839 39.161 1.00 63.06 97 HIS A CA 1
ATOM 805 C C . HIS A 1 97 ? -30.079 5.460 38.730 1.00 63.06 97 HIS A C 1
ATOM 807 O O . 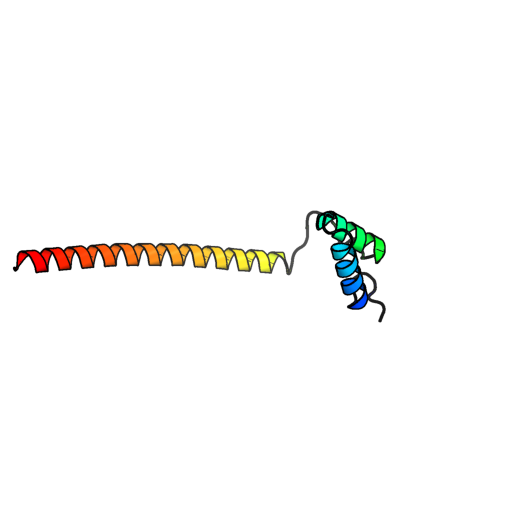HIS A 1 97 ? -30.993 6.262 38.926 1.00 63.06 97 HIS A O 1
ATOM 813 N N . LEU A 1 98 ? -30.261 4.270 38.147 1.00 54.31 98 LEU A N 1
ATOM 814 C CA . LEU A 1 98 ? -31.547 3.632 37.840 1.00 54.31 98 LEU A CA 1
ATOM 815 C C . LEU A 1 98 ? -31.809 2.505 38.842 1.00 54.31 98 LEU A C 1
ATOM 817 O O . LEU A 1 98 ? -32.990 2.330 39.209 1.00 54.31 98 LEU A O 1
#

pLDDT: mean 78.56, std 17.35, range [39.62, 98.12]

Sequence (98 aa):
MSTKGKWLTIEQKCQIIAQHHREPSINYTQLSLWAKTRFELSPNHSQYYPGGSRADTEHVHVDKLRQKATERLRELEKEARELRKYLRRLNATTNAHL

Foldseek 3Di:
DQPPLADDDPVLVVVLVVVCVVCVVDDPVNSVVVSCVVSVNPPPDPDDDPDDDPPVVVVVVVVVVVVVVVVVVVVVVVVVVVVVVVVVVVVVVVVVVD

Radius of gyration: 27.28 Å; chains: 1; bounding box: 59×30×72 Å